Protein AF-A0A2X3EVL4-F1 (afdb_monomer_lite)

Radius of gyration: 12.3 Å; chains: 1; bounding box: 32×27×33 Å

Organism: Klebsiella pneumoniae (NCBI:txid573)

Foldseek 3Di:
DWDWDQDPNWTWIADPDLPPDHQPDTDTQVQAPDWDDDPPKTWHWHQDPVRWTWIWIQDPNDTDTRDTHDPDPPPDD

Secondary structure (DSSP, 8-state):
-EEEEEETTEEEEEES--GGG--SSPEETT-BT--EEETTEEEEEEE-TTS-EEEEEEETTEEEEEEEE-SPPTT--

pLDDT: mean 90.78, std 9.58, range [56.0, 97.88]

InterPro domains:
  IPR001447 Arylamine N-acetyltransferase [PF00797] (2-73)
  IPR038765 Papain-like cysteine peptidase superfamily [SSF54001] (1-73)

Sequence (77 aa):
MALIAEVDDRLWLCDLGFGSYGIRAPLAIDMTDTDIEQDFDTFRLIRDVNNEYLLQAKVEGAWANQYSFDLSPPGVD

Structure (mmCIF, N/CA/C/O backbone):
data_AF-A0A2X3EVL4-F1
#
_entry.id   AF-A0A2X3EVL4-F1
#
loop_
_atom_site.group_PDB
_atom_site.id
_atom_site.type_symbol
_atom_site.label_atom_id
_atom_site.label_alt_id
_atom_site.label_comp_id
_atom_site.label_asym_id
_atom_site.label_entity_id
_atom_site.label_seq_id
_atom_site.pdbx_PDB_ins_code
_atom_site.Cartn_x
_atom_site.Cartn_y
_atom_site.Cartn_z
_atom_site.occupancy
_atom_site.B_iso_or_equiv
_atom_site.auth_seq_id
_atom_site.auth_comp_id
_atom_site.auth_asym_id
_atom_site.auth_atom_id
_atom_site.pdbx_PDB_model_num
ATOM 1 N N . MET A 1 1 ? 9.495 -6.030 4.237 1.00 78.31 1 MET A N 1
ATOM 2 C CA . MET A 1 1 ? 10.269 -5.621 3.043 1.00 78.31 1 MET A CA 1
ATOM 3 C C . MET A 1 1 ? 9.250 -5.513 1.942 1.00 78.31 1 MET A C 1
ATOM 5 O O . MET A 1 1 ? 8.656 -6.532 1.610 1.00 78.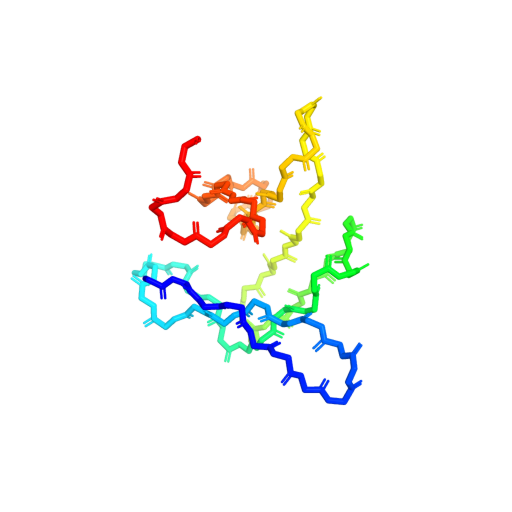31 1 MET A O 1
ATOM 9 N N . ALA A 1 2 ? 9.030 -4.302 1.448 1.00 88.38 2 ALA A N 1
ATOM 10 C CA . ALA A 1 2 ? 8.075 -4.045 0.386 1.00 88.38 2 ALA A CA 1
ATOM 11 C C . ALA A 1 2 ? 8.768 -4.056 -0.983 1.00 88.38 2 ALA A C 1
ATOM 13 O O . ALA A 1 2 ? 9.965 -3.782 -1.087 1.00 88.38 2 ALA A O 1
ATOM 14 N N . LEU A 1 3 ? 8.005 -4.386 -2.016 1.00 91.50 3 LEU A N 1
ATOM 15 C CA . LEU A 1 3 ? 8.411 -4.406 -3.411 1.00 91.50 3 LEU A CA 1
ATOM 16 C C . LEU A 1 3 ? 7.392 -3.619 -4.228 1.00 91.50 3 LEU A C 1
ATOM 18 O O . LEU A 1 3 ? 6.191 -3.698 -3.967 1.00 91.50 3 LEU A O 1
ATOM 22 N N . ILE A 1 4 ? 7.880 -2.919 -5.245 1.00 94.12 4 ILE A N 1
ATOM 23 C CA . ILE A 1 4 ? 7.043 -2.386 -6.313 1.00 94.12 4 ILE A CA 1
ATOM 24 C C . ILE A 1 4 ? 7.158 -3.338 -7.497 1.00 94.12 4 ILE A C 1
ATOM 26 O O . ILE A 1 4 ? 8.255 -3.574 -8.004 1.00 94.12 4 ILE A O 1
ATOM 30 N N . ALA A 1 5 ? 6.033 -3.917 -7.900 1.00 94.56 5 ALA A N 1
ATOM 31 C CA . ALA A 1 5 ? 5.932 -4.780 -9.066 1.00 94.56 5 ALA A CA 1
ATOM 32 C C . ALA A 1 5 ? 5.170 -4.060 -10.178 1.00 94.56 5 ALA A C 1
ATOM 34 O O . ALA A 1 5 ? 4.105 -3.497 -9.937 1.00 94.56 5 ALA A O 1
ATOM 35 N N . GLU A 1 6 ? 5.699 -4.112 -11.395 1.00 96.56 6 GLU A N 1
ATOM 36 C CA . GLU A 1 6 ? 4.988 -3.668 -12.589 1.00 96.56 6 GLU A CA 1
ATOM 37 C C . GLU A 1 6 ? 4.317 -4.872 -13.253 1.00 96.56 6 GLU A C 1
ATOM 39 O O . GLU A 1 6 ? 4.979 -5.858 -13.585 1.00 96.56 6 GLU A O 1
ATOM 44 N N . VAL A 1 7 ? 2.994 -4.812 -13.401 1.00 97.25 7 VAL A N 1
ATOM 45 C CA . VAL A 1 7 ? 2.175 -5.834 -14.064 1.00 97.25 7 VAL A CA 1
ATOM 46 C C . VAL A 1 7 ? 1.109 -5.113 -14.876 1.00 97.25 7 VAL A C 1
ATOM 48 O O . VAL A 1 7 ? 0.384 -4.289 -14.320 1.00 97.25 7 VAL A O 1
ATOM 51 N N . ASP A 1 8 ? 1.016 -5.430 -16.169 1.00 96.31 8 ASP A N 1
ATOM 52 C CA . ASP A 1 8 ? 0.070 -4.817 -17.113 1.00 96.31 8 ASP A CA 1
ATOM 53 C C . ASP A 1 8 ? 0.116 -3.274 -17.093 1.00 96.31 8 ASP A C 1
ATOM 55 O O . ASP A 1 8 ? -0.905 -2.612 -16.907 1.00 96.31 8 ASP A O 1
ATOM 59 N N . ASP A 1 9 ? 1.324 -2.706 -17.229 1.00 96.06 9 ASP A N 1
ATOM 60 C CA . ASP A 1 9 ? 1.607 -1.257 -17.207 1.00 96.06 9 ASP A CA 1
ATOM 61 C C . ASP A 1 9 ? 1.122 -0.532 -15.932 1.00 96.06 9 ASP A C 1
ATOM 63 O O . ASP A 1 9 ? 0.946 0.690 -15.907 1.00 96.06 9 ASP A O 1
ATOM 67 N N . ARG A 1 10 ? 0.902 -1.282 -14.845 1.00 97.12 10 ARG A N 1
ATOM 68 C CA . ARG A 1 10 ? 0.456 -0.760 -13.553 1.00 97.12 10 ARG A CA 1
ATOM 69 C C . ARG A 1 10 ? 1.410 -1.170 -12.445 1.00 97.12 10 ARG A C 1
ATOM 71 O O . ARG A 1 10 ? 1.888 -2.301 -12.396 1.00 97.12 10 ARG A O 1
ATOM 78 N N . LEU A 1 11 ? 1.663 -0.237 -11.534 1.00 97.50 11 LEU A N 1
ATOM 79 C CA . LEU A 1 11 ? 2.554 -0.438 -10.400 1.00 97.50 11 LEU A CA 1
ATOM 80 C C . LEU A 1 11 ? 1.774 -0.875 -9.157 1.00 97.50 11 LEU A C 1
ATOM 82 O O . LEU A 1 11 ? 0.756 -0.282 -8.787 1.00 97.50 11 LEU A O 1
ATOM 86 N N . TRP A 1 12 ? 2.298 -1.900 -8.493 1.00 96.88 12 TRP A N 1
ATOM 87 C CA . TRP A 1 12 ? 1.681 -2.564 -7.355 1.00 96.88 12 TRP A CA 1
ATOM 88 C C . TRP A 1 12 ? 2.653 -2.637 -6.183 1.00 96.88 12 TRP A C 1
ATOM 90 O O . TRP A 1 12 ? 3.769 -3.135 -6.319 1.00 96.88 12 TRP A O 1
ATOM 100 N N . LEU A 1 13 ? 2.206 -2.181 -5.019 1.00 95.62 13 LEU A N 1
ATOM 101 C CA . LEU A 1 13 ? 2.862 -2.404 -3.744 1.00 95.62 13 LEU A CA 1
ATOM 102 C C . LEU A 1 13 ? 2.574 -3.828 -3.263 1.00 95.62 13 LEU A C 1
ATOM 104 O O . LEU A 1 13 ? 1.425 -4.189 -3.003 1.00 95.62 13 LEU A O 1
ATOM 108 N N . CYS A 1 14 ? 3.634 -4.605 -3.091 1.00 93.25 14 CYS A N 1
ATOM 109 C CA . CYS A 1 14 ? 3.615 -5.942 -2.515 1.00 93.25 14 CYS A CA 1
ATOM 110 C C . CYS A 1 14 ? 4.448 -5.931 -1.230 1.00 93.25 14 CYS A C 1
ATOM 112 O O . CYS A 1 14 ? 5.639 -5.633 -1.282 1.00 93.25 14 CYS A O 1
ATOM 114 N N . ASP A 1 15 ? 3.873 -6.291 -0.085 1.00 87.50 15 ASP A N 1
ATOM 115 C CA . ASP A 1 15 ? 4.629 -6.427 1.165 1.00 87.50 15 ASP A CA 1
ATOM 116 C C . ASP A 1 15 ? 4.266 -7.734 1.862 1.00 87.50 15 ASP A C 1
ATOM 118 O O . ASP A 1 15 ? 3.117 -7.974 2.212 1.00 87.50 15 ASP A O 1
ATOM 122 N N . LEU A 1 16 ? 5.272 -8.586 2.050 1.00 71.69 16 LEU A N 1
ATOM 123 C CA . LEU A 1 16 ? 5.128 -9.899 2.681 1.00 71.69 16 LEU A CA 1
ATOM 124 C C . LEU A 1 16 ? 5.693 -9.929 4.111 1.00 71.69 16 LEU A C 1
ATOM 126 O O . LEU A 1 16 ? 5.831 -11.008 4.685 1.00 71.69 16 LEU A O 1
ATOM 130 N N . GLY A 1 17 ? 6.094 -8.784 4.679 1.00 70.88 17 GLY A N 1
ATOM 131 C CA . GLY A 1 17 ? 6.969 -8.771 5.854 1.00 70.88 17 GLY A CA 1
ATOM 132 C C . GLY A 1 17 ? 6.708 -7.714 6.925 1.00 70.88 17 GLY A C 1
ATOM 133 O O . GLY A 1 17 ? 7.576 -7.566 7.781 1.00 70.88 17 GLY A O 1
ATOM 134 N N . PHE A 1 18 ? 5.584 -6.987 6.924 1.00 66.38 18 PHE A N 1
ATOM 135 C CA . PHE A 1 18 ? 5.338 -5.921 7.917 1.00 66.38 18 PHE A CA 1
ATOM 136 C C . PHE A 1 18 ? 4.890 -6.402 9.317 1.00 66.38 18 PHE A C 1
ATOM 138 O O . PHE A 1 18 ? 4.527 -5.606 10.179 1.00 66.38 18 PHE A O 1
ATOM 145 N N . GLY A 1 19 ? 4.925 -7.706 9.605 1.00 72.31 19 GLY A N 1
ATOM 146 C CA . GLY A 1 19 ? 4.512 -8.217 10.916 1.00 72.31 19 GLY A CA 1
ATOM 147 C C . GLY A 1 19 ? 2.993 -8.149 11.114 1.00 72.31 19 GLY A C 1
ATOM 148 O O . GLY A 1 19 ? 2.264 -8.834 10.403 1.00 72.31 19 GLY A O 1
ATOM 149 N N . SER A 1 20 ? 2.516 -7.379 12.099 1.00 71.88 20 SER A N 1
ATOM 150 C CA . SER A 1 20 ? 1.132 -7.421 12.613 1.00 71.88 20 SER A CA 1
ATOM 151 C C . SER A 1 20 ? 0.050 -7.025 11.601 1.00 71.88 20 SER A C 1
ATOM 153 O O . SER A 1 20 ? -1.034 -7.595 11.655 1.00 71.88 20 SER A O 1
ATOM 155 N N . TYR A 1 21 ? 0.337 -6.084 10.693 1.00 79.69 21 TYR A N 1
ATOM 156 C CA . TYR A 1 21 ? -0.611 -5.565 9.692 1.00 79.69 21 TYR A CA 1
ATOM 157 C C . TYR A 1 21 ? 0.002 -5.584 8.285 1.00 79.69 21 TYR A C 1
ATOM 159 O O . TYR A 1 21 ? 0.127 -4.557 7.621 1.00 79.69 21 TYR A O 1
ATOM 167 N N . GLY A 1 22 ? 0.452 -6.759 7.847 1.00 83.94 22 GLY A N 1
ATOM 168 C CA . GLY A 1 22 ? 0.902 -6.954 6.468 1.00 83.94 22 GLY A CA 1
ATOM 169 C C . GLY A 1 22 ? -0.277 -6.979 5.495 1.00 83.94 22 GLY A C 1
ATOM 170 O O . GLY A 1 22 ? -1.260 -7.679 5.741 1.00 83.94 22 GLY A O 1
ATOM 171 N N . ILE A 1 23 ? -0.163 -6.254 4.381 1.00 90.56 23 ILE A N 1
ATOM 172 C CA . ILE A 1 23 ? -1.129 -6.349 3.280 1.00 90.56 23 ILE A CA 1
ATOM 173 C C . ILE A 1 23 ? -1.117 -7.781 2.724 1.00 90.56 23 ILE A C 1
ATOM 175 O O . ILE A 1 23 ? -0.066 -8.390 2.530 1.00 90.56 23 ILE A O 1
ATOM 179 N N . ARG A 1 24 ? -2.299 -8.352 2.505 1.00 89.50 24 ARG A N 1
ATOM 180 C CA . ARG A 1 24 ? -2.514 -9.741 2.063 1.00 89.50 24 ARG A CA 1
ATOM 181 C C . ARG A 1 24 ? -2.731 -9.855 0.558 1.00 89.50 24 ARG A C 1
ATOM 183 O O . ARG A 1 24 ? -2.667 -10.951 0.008 1.00 89.50 24 ARG A O 1
ATOM 190 N N . ALA A 1 25 ? -2.962 -8.726 -0.104 1.00 92.81 25 ALA A N 1
ATOM 191 C CA . ALA A 1 25 ? -3.021 -8.607 -1.550 1.00 92.81 25 ALA A CA 1
ATOM 192 C C . ALA A 1 25 ? -2.244 -7.362 -2.019 1.00 92.81 25 ALA A C 1
ATOM 194 O O . ALA A 1 25 ? -2.094 -6.407 -1.247 1.00 92.81 25 ALA A O 1
ATOM 195 N N . PRO A 1 26 ? -1.756 -7.340 -3.272 1.00 95.00 26 PRO A N 1
ATOM 196 C CA . PRO A 1 26 ? -1.096 -6.165 -3.822 1.00 95.00 26 PRO A CA 1
ATOM 197 C C . PRO A 1 26 ? -2.015 -4.938 -3.814 1.00 95.00 26 PRO A C 1
ATOM 199 O O . PRO A 1 26 ? -3.197 -5.032 -4.149 1.00 95.00 26 PRO A O 1
ATOM 202 N N . LEU A 1 27 ? -1.463 -3.779 -3.462 1.00 96.31 27 LEU A N 1
ATOM 203 C CA . LEU A 1 27 ? -2.156 -2.493 -3.536 1.00 96.31 27 LEU A CA 1
ATOM 204 C C . LEU A 1 27 ? -1.664 -1.736 -4.762 1.00 96.31 27 LEU A C 1
ATOM 206 O O . LEU A 1 27 ? -0.465 -1.522 -4.912 1.00 96.31 27 LEU A O 1
ATOM 210 N 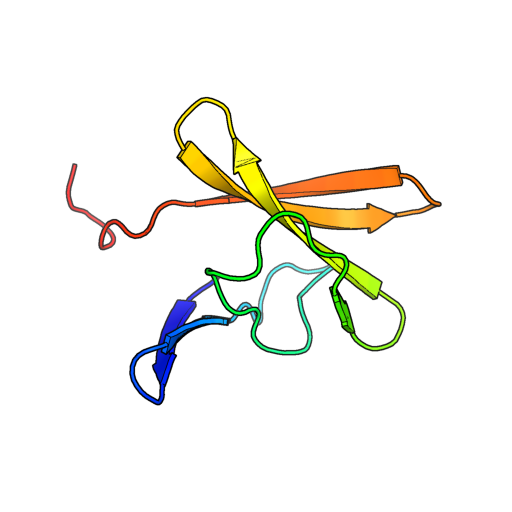N . ALA A 1 28 ? -2.566 -1.305 -5.635 1.00 97.00 28 ALA A N 1
ATOM 211 C CA . ALA A 1 28 ? -2.162 -0.464 -6.751 1.00 97.00 28 ALA A CA 1
ATOM 212 C C . ALA A 1 28 ? -1.776 0.933 -6.250 1.00 97.00 28 ALA A C 1
ATOM 214 O O . ALA A 1 28 ? -2.522 1.548 -5.486 1.00 97.00 28 ALA A O 1
ATOM 215 N N . ILE A 1 29 ? -0.621 1.446 -6.678 1.00 96.50 29 ILE A N 1
ATOM 216 C CA . ILE A 1 29 ? -0.087 2.709 -6.138 1.00 96.50 29 ILE A CA 1
ATOM 217 C C . ILE A 1 29 ? -0.896 3.942 -6.570 1.00 96.50 29 ILE A C 1
ATOM 219 O O . ILE A 1 29 ? -0.752 5.014 -5.989 1.00 96.50 29 ILE A O 1
ATOM 223 N N . ASP A 1 30 ? -1.710 3.803 -7.616 1.00 96.06 30 ASP A N 1
ATOM 224 C CA . ASP A 1 30 ? -2.588 4.842 -8.159 1.00 96.06 30 ASP A CA 1
ATOM 225 C C . ASP A 1 30 ? -3.945 4.917 -7.435 1.00 96.06 30 ASP A C 1
ATOM 227 O O . ASP A 1 30 ? -4.686 5.880 -7.616 1.00 96.06 30 ASP A O 1
ATOM 231 N N . MET A 1 31 ? -4.267 3.941 -6.579 1.00 96.88 31 MET A N 1
ATOM 232 C CA . MET A 1 31 ? -5.481 3.927 -5.758 1.00 96.88 31 MET A CA 1
ATOM 233 C C . MET A 1 31 ? -5.244 4.634 -4.422 1.00 96.88 31 MET A C 1
ATOM 235 O O . MET A 1 31 ? -5.305 4.022 -3.353 1.00 96.88 31 MET A O 1
ATOM 239 N N . THR A 1 32 ? -4.950 5.932 -4.481 1.00 97.06 32 THR A N 1
ATOM 240 C CA . THR A 1 32 ? -4.801 6.748 -3.273 1.00 97.06 32 THR A CA 1
ATOM 241 C C . THR A 1 32 ? -6.158 7.150 -2.699 1.00 97.06 32 THR A C 1
ATOM 243 O O . THR A 1 32 ? -7.182 7.135 -3.386 1.00 97.06 32 THR A O 1
ATOM 246 N N . ASP A 1 33 ? -6.171 7.472 -1.406 1.00 96.81 33 ASP A N 1
ATOM 247 C CA . ASP A 1 33 ? -7.322 8.019 -0.677 1.00 96.81 33 ASP A CA 1
ATOM 248 C C . ASP A 1 33 ? -8.579 7.136 -0.749 1.00 96.81 33 ASP A C 1
ATOM 250 O O . ASP A 1 33 ? -9.708 7.603 -0.596 1.00 96.81 33 ASP A O 1
ATOM 254 N N . THR A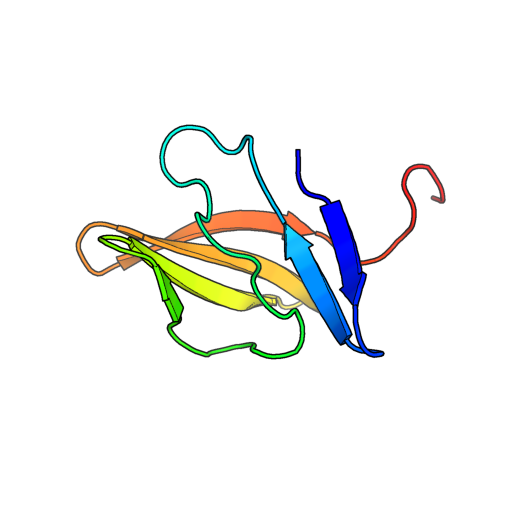 1 34 ? -8.366 5.837 -0.965 1.00 97.50 34 THR A N 1
ATOM 255 C CA . THR A 1 34 ? -9.404 4.821 -1.126 1.00 97.50 34 THR A CA 1
ATOM 256 C C . THR A 1 34 ? -9.233 3.748 -0.057 1.00 97.50 34 THR A C 1
ATOM 258 O O . THR A 1 34 ? -8.140 3.206 0.107 1.00 97.50 34 THR A O 1
ATOM 261 N N . ASP A 1 35 ? -10.314 3.433 0.658 1.00 97.88 35 ASP A N 1
ATOM 262 C CA . ASP A 1 35 ? -10.362 2.310 1.597 1.00 97.88 35 ASP A CA 1
ATOM 263 C C . ASP A 1 35 ? -10.338 0.993 0.799 1.00 97.88 35 ASP A C 1
ATOM 265 O O . ASP A 1 35 ? -11.192 0.753 -0.057 1.00 97.88 35 ASP A O 1
ATOM 269 N N . ILE A 1 36 ? -9.351 0.142 1.073 1.00 97.06 36 ILE A N 1
ATOM 270 C CA . ILE A 1 36 ? -9.135 -1.143 0.406 1.00 97.06 36 ILE A CA 1
ATOM 271 C C . ILE A 1 36 ? -9.207 -2.245 1.458 1.00 97.06 36 ILE A C 1
ATOM 273 O O . ILE A 1 36 ? -8.317 -2.390 2.297 1.00 97.06 36 ILE A O 1
ATOM 277 N N . GLU A 1 37 ? -10.288 -3.017 1.4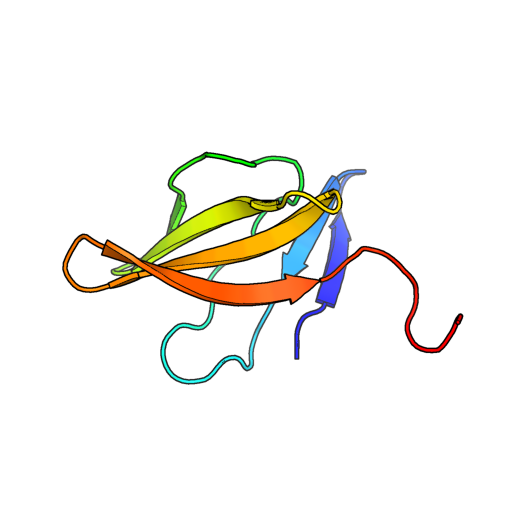20 1.00 96.31 37 GLU A N 1
ATOM 278 C CA . GLU A 1 37 ? -10.492 -4.157 2.311 1.00 96.31 37 GLU A CA 1
ATOM 279 C C . GLU A 1 37 ? -9.689 -5.373 1.835 1.00 96.31 37 GLU A C 1
ATOM 281 O O . GLU A 1 37 ? -9.708 -5.737 0.656 1.00 96.31 37 GLU A O 1
ATOM 286 N N . GLN A 1 38 ? -8.980 -6.007 2.767 1.00 93.38 38 GLN A N 1
ATOM 287 C CA . GLN A 1 38 ? -8.262 -7.260 2.571 1.00 93.38 38 GLN A CA 1
ATOM 288 C C . GLN A 1 38 ? -8.534 -8.169 3.772 1.00 93.38 38 GLN A C 1
ATOM 290 O O . GLN A 1 38 ? -7.971 -7.989 4.851 1.00 93.38 38 GLN A O 1
ATOM 295 N N . ASP A 1 39 ? -9.409 -9.154 3.579 1.00 91.44 39 ASP A N 1
ATOM 296 C CA . ASP A 1 39 ? -9.948 -10.003 4.645 1.00 91.44 39 ASP A CA 1
ATOM 297 C C . ASP A 1 39 ? -10.566 -9.182 5.797 1.00 91.44 39 ASP A C 1
ATOM 299 O O . ASP A 1 39 ? -11.660 -8.640 5.657 1.00 91.44 39 ASP A O 1
ATOM 303 N N . PHE A 1 40 ? -9.884 -9.114 6.944 1.00 90.50 40 PHE A N 1
ATOM 304 C CA . PHE A 1 40 ? -10.356 -8.453 8.165 1.00 90.50 40 PHE A CA 1
ATOM 305 C C . PHE A 1 40 ? -9.769 -7.052 8.359 1.00 90.50 40 PHE A C 1
ATOM 307 O O . PHE A 1 40 ? -10.186 -6.339 9.271 1.00 90.50 40 PHE A O 1
ATOM 314 N N . ASP A 1 41 ? -8.806 -6.672 7.522 1.00 94.00 41 ASP A N 1
ATOM 315 C CA . ASP A 1 41 ? -8.076 -5.420 7.623 1.00 94.00 41 ASP A CA 1
ATOM 316 C C . ASP A 1 41 ? -8.521 -4.466 6.506 1.00 94.00 41 ASP A C 1
ATOM 318 O O . ASP A 1 41 ? -8.798 -4.870 5.374 1.00 94.00 41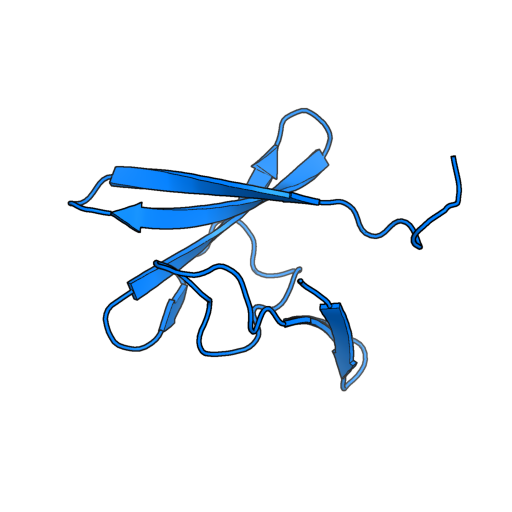 ASP A O 1
ATOM 322 N N . THR A 1 42 ? -8.569 -3.171 6.809 1.00 96.94 42 THR A N 1
ATOM 323 C CA . THR A 1 42 ? -8.750 -2.126 5.795 1.00 96.94 42 THR A CA 1
ATOM 324 C C . THR A 1 42 ? -7.472 -1.317 5.699 1.00 96.94 42 THR A C 1
ATOM 326 O O . THR A 1 42 ? -6.973 -0.812 6.707 1.00 96.94 42 THR A O 1
ATOM 329 N N . PHE A 1 43 ? -6.970 -1.147 4.485 1.00 96.62 43 PHE A N 1
ATOM 330 C CA . PHE A 1 43 ? -5.787 -0.352 4.193 1.00 96.62 43 PHE A CA 1
ATOM 331 C C . PHE A 1 43 ? -6.143 0.845 3.325 1.00 96.62 43 PHE A C 1
ATOM 333 O O . PHE A 1 43 ? -7.187 0.872 2.678 1.00 96.62 43 PHE A O 1
ATOM 340 N N . ARG A 1 44 ? -5.250 1.828 3.283 1.00 97.69 44 ARG A N 1
ATOM 341 C CA . ARG A 1 44 ? -5.254 2.860 2.247 1.00 97.69 44 ARG A CA 1
ATOM 342 C C . ARG A 1 44 ? -3.845 3.362 1.989 1.00 97.69 44 ARG A C 1
ATOM 344 O O . ARG A 1 44 ? -3.008 3.369 2.895 1.00 97.69 44 ARG A O 1
ATOM 351 N N . LEU A 1 45 ? -3.615 3.820 0.766 1.00 97.44 45 LEU A N 1
ATOM 352 C CA . LEU A 1 45 ? -2.461 4.641 0.425 1.00 97.44 45 LEU A CA 1
ATOM 353 C C . LEU A 1 45 ? -2.890 6.102 0.418 1.00 97.44 45 LEU A C 1
ATOM 355 O O . LEU A 1 45 ? -3.915 6.437 -0.168 1.00 97.44 45 LEU A O 1
ATOM 359 N N . ILE A 1 46 ? -2.106 6.973 1.042 1.00 97.88 46 ILE A N 1
ATOM 360 C CA . ILE A 1 46 ? -2.260 8.423 0.894 1.00 97.88 46 ILE A CA 1
ATOM 361 C C . ILE A 1 46 ? -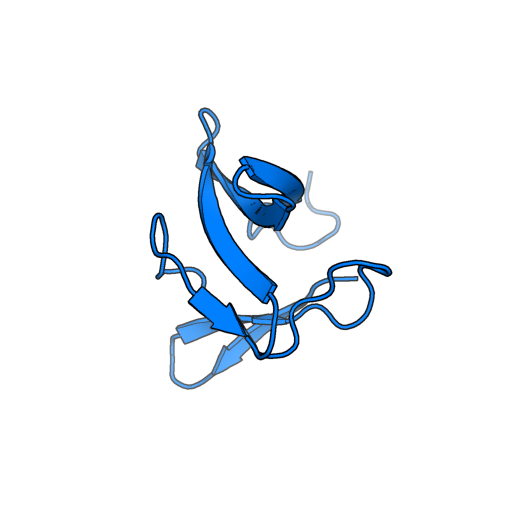0.961 9.031 0.379 1.00 97.88 46 ILE A C 1
ATOM 363 O O . ILE A 1 46 ? 0.106 8.424 0.503 1.00 97.88 46 ILE A O 1
ATOM 367 N N . ARG A 1 47 ? -1.053 10.238 -0.182 1.00 96.50 47 ARG A N 1
ATOM 368 C CA . ARG A 1 47 ? 0.115 11.086 -0.430 1.00 96.50 47 ARG A CA 1
ATOM 369 C C . ARG A 1 47 ? 0.287 12.047 0.732 1.00 96.50 47 ARG A C 1
ATOM 371 O O . ARG A 1 47 ? -0.669 12.715 1.125 1.00 96.50 47 ARG A O 1
ATOM 378 N N . ASP A 1 48 ? 1.483 12.092 1.300 1.00 91.44 48 ASP A N 1
ATOM 379 C CA . ASP A 1 48 ? 1.789 13.034 2.370 1.00 91.44 48 ASP A CA 1
ATOM 380 C C . ASP A 1 48 ? 2.167 14.425 1.822 1.00 91.44 48 ASP A C 1
ATOM 382 O O . ASP A 1 48 ? 2.113 14.693 0.618 1.00 91.44 48 ASP A O 1
ATOM 386 N N . VAL A 1 49 ? 2.550 15.339 2.717 1.00 90.19 49 VAL A N 1
ATOM 387 C CA . VAL A 1 49 ? 2.929 16.717 2.354 1.00 90.19 49 VAL A CA 1
ATOM 388 C C . VAL A 1 49 ? 4.190 16.799 1.486 1.00 90.19 49 VAL A C 1
ATOM 390 O O . VAL A 1 49 ? 4.391 17.809 0.814 1.00 90.19 49 VAL A O 1
ATOM 393 N N . ASN A 1 50 ? 5.017 15.752 1.485 1.00 91.75 50 ASN A N 1
ATOM 394 C CA . ASN A 1 50 ? 6.226 15.630 0.677 1.00 91.75 50 ASN A CA 1
ATOM 395 C C . ASN A 1 50 ? 5.969 14.860 -0.627 1.00 91.75 50 ASN A C 1
ATOM 397 O O . ASN A 1 50 ? 6.904 14.619 -1.387 1.00 91.75 50 ASN A O 1
ATOM 401 N N . ASN A 1 51 ? 4.707 14.506 -0.911 1.00 91.56 51 ASN A N 1
ATOM 402 C CA . ASN A 1 51 ? 4.314 13.659 -2.033 1.00 91.56 51 ASN A CA 1
ATOM 403 C C . ASN A 1 51 ? 4.953 12.254 -1.964 1.00 91.56 51 ASN A C 1
ATOM 405 O O . ASN A 1 51 ? 5.130 11.605 -2.995 1.00 91.56 51 ASN A O 1
ATOM 409 N N . GLU A 1 52 ? 5.261 11.766 -0.760 1.00 95.56 52 GLU A N 1
ATOM 410 C CA . GLU A 1 52 ? 5.595 10.364 -0.504 1.00 95.56 52 GLU A CA 1
ATOM 411 C C . GLU A 1 52 ? 4.315 9.536 -0.365 1.00 95.56 52 GLU A C 1
ATOM 413 O O . GLU A 1 52 ? 3.249 10.048 -0.009 1.00 95.56 52 GLU A O 1
ATOM 418 N N . TYR A 1 53 ? 4.397 8.241 -0.664 1.00 96.88 53 TYR A N 1
ATOM 419 C CA . TYR A 1 53 ? 3.319 7.310 -0.347 1.00 96.88 53 TYR A CA 1
ATOM 420 C C . TYR A 1 53 ? 3.374 6.948 1.131 1.00 96.88 53 TYR A C 1
ATOM 422 O O . TYR A 1 53 ? 4.425 6.553 1.621 1.00 96.88 53 TYR A O 1
ATOM 430 N N . LEU A 1 54 ? 2.236 7.002 1.819 1.00 96.19 54 LEU A N 1
ATOM 431 C CA . LEU A 1 54 ? 2.080 6.517 3.187 1.00 96.19 54 LEU A CA 1
ATOM 432 C C . LEU A 1 54 ? 1.019 5.417 3.221 1.00 96.19 54 LEU A C 1
ATOM 434 O O . LEU A 1 54 ? -0.155 5.661 2.926 1.00 96.19 54 LEU A O 1
ATOM 438 N N . LEU A 1 55 ? 1.432 4.210 3.614 1.00 95.81 55 LEU A N 1
ATOM 439 C CA . LEU A 1 55 ? 0.517 3.109 3.890 1.00 95.81 55 LEU A CA 1
ATOM 440 C C . LEU A 1 55 ? -0.101 3.287 5.278 1.00 95.81 55 LEU A C 1
ATOM 442 O O . LEU A 1 55 ? 0.606 3.458 6.277 1.00 95.81 55 LEU A O 1
ATOM 446 N N . GLN A 1 56 ? -1.425 3.192 5.351 1.00 96.38 56 GLN A N 1
ATOM 447 C CA . GLN A 1 56 ? -2.162 3.175 6.607 1.00 96.38 56 GLN A CA 1
ATOM 448 C C . GLN A 1 56 ? -3.021 1.919 6.712 1.00 96.38 56 GLN A C 1
ATOM 450 O O . GLN A 1 56 ? -3.586 1.460 5.721 1.00 96.38 56 GLN A O 1
ATOM 455 N N . ALA A 1 57 ? -3.147 1.406 7.933 1.00 95.81 57 ALA A N 1
ATOM 456 C CA . ALA A 1 57 ? -4.090 0.356 8.298 1.00 95.81 57 ALA A CA 1
ATOM 457 C C . ALA A 1 57 ? -5.159 0.939 9.228 1.00 95.81 57 ALA A C 1
ATOM 459 O O . ALA A 1 57 ? -4.880 1.845 10.021 1.00 95.81 57 ALA A O 1
ATOM 460 N N . LYS A 1 58 ? -6.385 0.434 9.136 1.00 97.25 58 LYS A N 1
ATOM 461 C CA . LYS A 1 58 ? -7.489 0.824 10.011 1.00 97.25 58 LYS A CA 1
ATOM 462 C C . LYS A 1 58 ? -7.466 -0.049 11.260 1.00 97.25 58 LYS A C 1
ATOM 464 O O . LYS A 1 58 ? -7.779 -1.232 11.201 1.00 97.25 58 LYS A O 1
ATOM 469 N N . VAL A 1 59 ? -7.108 0.543 12.393 1.00 94.75 59 VAL A N 1
ATOM 470 C CA . VAL A 1 59 ? -6.980 -0.130 13.689 1.00 94.75 59 VAL A CA 1
ATOM 471 C C . VAL A 1 59 ? -7.958 0.518 14.658 1.00 94.75 59 VAL A C 1
ATOM 473 O O . VAL A 1 59 ? -7.918 1.728 14.860 1.00 94.75 59 VAL A O 1
ATOM 476 N N . GLU A 1 60 ? -8.875 -0.274 15.219 1.00 94.12 60 GLU A N 1
ATOM 477 C CA . GLU A 1 60 ? -9.888 0.199 16.183 1.00 94.12 60 GLU A CA 1
ATOM 478 C C . GLU A 1 60 ? -10.689 1.427 15.691 1.00 94.12 60 GLU A C 1
ATOM 480 O O . GLU A 1 60 ? -11.062 2.315 16.453 1.00 94.12 60 GLU A O 1
ATOM 485 N N . GLY A 1 61 ? -10.958 1.490 14.381 1.00 95.38 61 GLY A N 1
ATOM 486 C CA . GLY A 1 61 ? -11.699 2.588 13.751 1.00 95.38 61 GLY A CA 1
ATOM 487 C C . GLY A 1 61 ? -10.873 3.845 13.447 1.00 95.38 61 GLY A C 1
ATOM 488 O O . GLY A 1 61 ? -11.412 4.779 12.853 1.00 95.38 61 GLY A O 1
ATOM 489 N N . ALA A 1 62 ? -9.583 3.865 13.783 1.00 97.31 62 ALA A N 1
ATOM 490 C CA . ALA A 1 62 ? -8.654 4.947 13.469 1.00 97.31 62 ALA A CA 1
ATOM 491 C C . ALA A 1 62 ? -7.617 4.521 12.417 1.00 97.31 62 ALA A C 1
ATOM 493 O O . ALA A 1 62 ? -7.282 3.346 12.285 1.00 97.31 62 ALA A O 1
ATOM 494 N N . TRP A 1 63 ? -7.085 5.486 11.667 1.00 97.06 63 TRP A N 1
ATOM 495 C CA . TRP A 1 63 ? -6.002 5.234 10.715 1.00 97.06 63 TRP A CA 1
ATOM 496 C C . TRP A 1 63 ? -4.648 5.269 11.419 1.00 97.06 63 TRP A C 1
ATOM 498 O O . TRP A 1 63 ? -4.265 6.296 11.980 1.00 97.06 63 TRP A O 1
ATOM 508 N N . ALA A 1 64 ? -3.920 4.158 11.359 1.00 94.94 64 ALA A N 1
ATOM 509 C CA . ALA A 1 64 ? -2.576 4.019 11.898 1.00 94.94 64 ALA A CA 1
ATOM 510 C C . ALA A 1 64 ? -1.542 4.008 10.764 1.00 94.94 64 ALA A C 1
ATOM 512 O O . ALA A 1 64 ? -1.632 3.195 9.839 1.00 94.94 64 ALA A O 1
ATOM 513 N N . ASN A 1 65 ? -0.540 4.883 10.856 1.00 94.62 65 ASN A N 1
ATOM 514 C CA . ASN A 1 65 ? 0.587 4.931 9.922 1.00 94.62 65 ASN A CA 1
ATOM 515 C C . ASN A 1 65 ? 1.426 3.656 10.041 1.00 94.62 65 ASN A C 1
ATOM 517 O O . ASN A 1 65 ? 1.824 3.297 11.148 1.00 94.62 65 ASN A O 1
ATOM 521 N N . GLN A 1 66 ? 1.704 3.004 8.913 1.00 92.62 66 GLN A N 1
ATOM 522 C CA . GLN A 1 66 ? 2.583 1.837 8.861 1.00 92.62 66 GLN A CA 1
ATOM 523 C C . GLN A 1 66 ? 3.997 2.272 8.464 1.00 92.62 66 GLN A C 1
ATOM 525 O O . GLN A 1 66 ? 4.902 2.274 9.295 1.00 92.62 66 GLN A O 1
ATOM 530 N N . TYR A 1 67 ? 4.175 2.705 7.216 1.00 92.25 67 TYR A N 1
ATOM 531 C CA . TYR A 1 67 ? 5.440 3.226 6.704 1.00 92.25 67 TYR A CA 1
ATOM 532 C C . TYR A 1 67 ? 5.215 4.139 5.494 1.00 92.25 67 TYR A C 1
ATOM 534 O O . TYR A 1 67 ? 4.215 3.999 4.781 1.00 92.25 67 TYR A O 1
ATOM 542 N N . SER A 1 68 ? 6.168 5.045 5.270 1.00 93.69 68 SER A N 1
ATOM 543 C CA . SER A 1 68 ? 6.250 5.872 4.065 1.00 93.69 68 SER A CA 1
ATOM 544 C C . SER A 1 68 ? 7.301 5.333 3.096 1.00 93.69 68 SER A C 1
ATOM 546 O O . SER A 1 68 ? 8.253 4.675 3.523 1.00 93.69 68 SER A O 1
ATOM 548 N N . PHE A 1 69 ? 7.126 5.594 1.804 1.00 92.62 69 PHE A N 1
ATOM 549 C CA . PHE A 1 69 ? 8.087 5.259 0.755 1.00 92.62 69 PHE A CA 1
ATOM 550 C C . PHE A 1 69 ? 7.915 6.161 -0.476 1.00 92.62 69 PHE A C 1
ATOM 552 O O . PHE A 1 69 ? 6.841 6.718 -0.724 1.00 92.62 69 PHE A O 1
ATOM 559 N N . ASP A 1 70 ? 8.963 6.250 -1.289 1.00 92.94 70 ASP A N 1
ATOM 560 C CA . ASP A 1 70 ? 8.909 6.779 -2.648 1.00 92.94 70 ASP A CA 1
ATOM 561 C C . ASP A 1 70 ? 9.186 5.660 -3.673 1.00 92.94 70 ASP A C 1
ATOM 563 O O . ASP A 1 70 ? 9.309 4.484 -3.326 1.00 92.94 70 ASP A O 1
ATOM 567 N N . LEU A 1 71 ? 9.221 6.007 -4.960 1.00 92.06 71 LEU A N 1
ATOM 568 C CA . LEU A 1 71 ? 9.518 5.048 -6.034 1.00 92.06 71 LEU A CA 1
ATOM 569 C C . LEU A 1 71 ? 10.990 5.094 -6.467 1.00 92.06 71 LEU A C 1
ATOM 571 O O . LEU A 1 71 ? 11.331 4.580 -7.535 1.00 92.06 71 LEU A O 1
ATOM 575 N N . SER A 1 72 ? 11.853 5.736 -5.680 1.00 88.88 72 SER A N 1
ATOM 576 C CA . SER A 1 72 ? 13.269 5.846 -5.997 1.00 88.88 72 SER A CA 1
ATOM 577 C C . SER A 1 72 ? 13.929 4.469 -5.850 1.00 88.88 72 SER A C 1
ATOM 579 O O . SER A 1 72 ? 13.668 3.751 -4.879 1.00 88.88 72 SER A O 1
ATOM 581 N N . PRO A 1 73 ? 14.779 4.041 -6.801 1.00 80.12 73 PRO A N 1
ATOM 582 C CA . PRO A 1 73 ? 15.520 2.796 -6.658 1.00 80.12 73 PRO A CA 1
ATOM 583 C C . PRO A 1 73 ? 16.380 2.808 -5.383 1.00 80.12 73 PRO A C 1
ATOM 585 O O . PRO A 1 73 ? 16.972 3.842 -5.064 1.00 80.12 73 PRO A O 1
ATOM 588 N N . PRO A 1 74 ? 16.530 1.674 -4.675 1.00 73.31 74 PRO A N 1
ATOM 589 C CA . PRO A 1 74 ? 17.377 1.620 -3.490 1.00 73.31 74 PRO A CA 1
ATOM 590 C C . PRO A 1 74 ? 18.823 2.026 -3.819 1.00 73.31 74 PRO A C 1
ATOM 592 O O . PRO A 1 74 ? 19.449 1.421 -4.691 1.00 73.31 74 PRO A O 1
ATOM 595 N N . GLY A 1 75 ? 19.370 3.004 -3.089 1.00 67.94 75 GLY A N 1
ATOM 596 C CA . GLY A 1 75 ? 20.783 3.397 -3.179 1.00 67.94 75 GLY A CA 1
ATOM 597 C C . GLY A 1 75 ? 21.119 4.492 -4.197 1.00 67.94 75 GLY A C 1
ATOM 598 O O . GLY A 1 75 ? 22.284 4.612 -4.576 1.00 67.94 75 GLY A O 1
ATOM 599 N N . VAL A 1 76 ? 20.134 5.276 -4.638 1.00 57.41 76 VAL A N 1
ATOM 600 C CA . VAL A 1 76 ? 20.360 6.528 -5.373 1.00 57.41 76 VAL A CA 1
ATOM 601 C C . VAL A 1 76 ? 19.965 7.685 -4.450 1.00 57.41 76 VAL A C 1
ATOM 603 O O . VAL A 1 76 ? 18.777 7.951 -4.304 1.00 57.41 76 VAL A O 1
ATOM 606 N N . ASP A 1 77 ? 20.959 8.296 -3.795 1.00 56.00 77 ASP A N 1
ATOM 607 C CA . ASP A 1 77 ? 20.814 9.558 -3.040 1.00 56.00 77 ASP A CA 1
ATOM 608 C C . ASP A 1 77 ? 20.808 10.776 -3.984 1.00 56.00 77 ASP A C 1
ATOM 610 O O . ASP A 1 77 ? 21.599 10.774 -4.963 1.00 56.00 77 ASP A O 1
#